Protein AF-A0A836X1K9-F1 (afdb_monomer_lite)

Secondary structure (DSSP, 8-state):
----------------------SS------------------------HHHHHHHHHHHHHHHHHHHHHHHHT--HHHHHHHHTS-HHHHHHHHTTSS---HHHHHHHHHHTT---------TTTS--------------------PPPP-------------

Sequence (163 aa):
MLQKAVCVSRKSLPFGKLLLCLENNCGWKNRHIYGARSSVTSFNLKIDPRRQKFVRGVSDAHVAIERAISEEGLTRSAIAELLGVNKAVVTRALNGTSNITLKTITDLAWALDREFVIDLVRPSEFGNHNHTTVTSGGAISHFQTDAPPVSAGSQTRIKEAVG

pLDDT: mean 70.14, std 22.26, range [32.84, 96.88]

Structure (mmCIF, N/CA/C/O backbone):
data_AF-A0A836X1K9-F1
#
_entry.id   AF-A0A836X1K9-F1
#
loop_
_atom_site.group_PDB
_atom_site.id
_atom_site.type_symbol
_atom_site.label_atom_id
_atom_site.label_alt_id
_atom_site.label_comp_id
_atom_site.label_asym_id
_atom_site.label_entity_id
_atom_site.label_seq_id
_atom_site.pdbx_PDB_ins_code
_atom_site.Cartn_x
_atom_site.Cartn_y
_atom_site.Cartn_z
_atom_site.occupancy
_atom_site.B_iso_or_equiv
_atom_site.auth_seq_id
_atom_site.auth_comp_id
_atom_site.auth_asym_id
_atom_site.auth_atom_id
_atom_site.pdbx_PDB_model_num
ATOM 1 N N . MET A 1 1 ? 22.155 49.194 43.515 1.00 43.53 1 MET A N 1
ATOM 2 C CA . MET A 1 1 ? 21.171 48.182 43.079 1.00 43.53 1 MET A CA 1
ATOM 3 C C . MET A 1 1 ? 21.821 47.315 42.013 1.00 43.53 1 MET A C 1
ATOM 5 O O . MET A 1 1 ? 21.941 47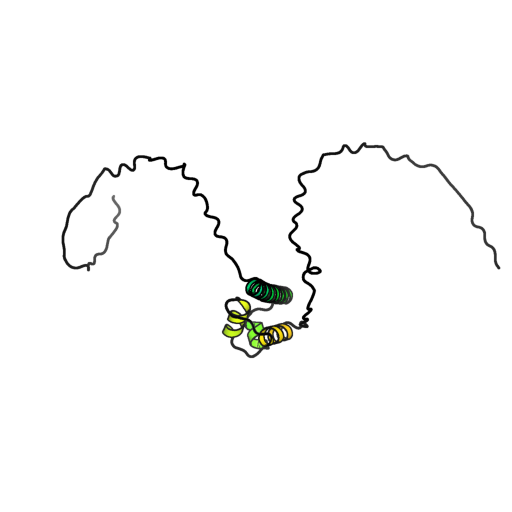.755 40.882 1.00 43.53 1 MET A O 1
ATOM 9 N N . LEU A 1 2 ? 22.308 46.134 42.387 1.00 41.19 2 LEU A N 1
ATOM 10 C CA . LEU A 1 2 ? 22.847 45.130 41.467 1.00 41.19 2 LEU A CA 1
ATOM 11 C C . LEU A 1 2 ? 22.118 43.825 41.775 1.00 41.19 2 LEU A C 1
ATOM 13 O O . LEU A 1 2 ? 22.082 43.381 42.925 1.00 41.19 2 LEU A O 1
ATOM 17 N N . GLN A 1 3 ? 21.430 43.308 40.761 1.00 44.41 3 GLN A N 1
ATOM 18 C CA . GLN A 1 3 ? 20.587 42.126 40.853 1.00 44.41 3 GLN A CA 1
ATOM 19 C C . GLN A 1 3 ? 21.431 40.865 41.054 1.00 44.41 3 GLN A C 1
ATOM 21 O O . GLN A 1 3 ? 22.493 40.684 40.465 1.00 44.41 3 GLN A O 1
ATOM 26 N N . LYS A 1 4 ? 20.906 40.003 41.924 1.00 44.88 4 LYS A N 1
ATOM 27 C CA . LYS A 1 4 ? 21.405 38.673 42.255 1.00 44.88 4 LYS A CA 1
ATOM 28 C C . LYS A 1 4 ? 21.195 37.727 41.069 1.00 44.88 4 LYS A C 1
ATOM 30 O O . LYS A 1 4 ? 20.091 37.667 40.539 1.00 44.88 4 LYS A O 1
ATOM 35 N N . ALA A 1 5 ? 22.188 36.895 40.777 1.00 41.88 5 ALA A N 1
ATOM 36 C CA . ALA A 1 5 ? 21.971 35.578 40.189 1.00 41.88 5 ALA A CA 1
ATOM 37 C C . ALA A 1 5 ? 22.669 34.549 41.085 1.00 41.88 5 ALA A C 1
ATOM 39 O O . ALA A 1 5 ? 23.888 34.541 41.247 1.00 41.88 5 ALA A O 1
ATOM 40 N N . VAL A 1 6 ? 21.842 33.749 41.748 1.00 42.00 6 VAL A N 1
ATOM 41 C CA . VAL A 1 6 ? 22.213 32.656 42.642 1.00 42.00 6 VAL A CA 1
ATOM 42 C C . VAL A 1 6 ? 22.671 31.483 41.777 1.00 42.00 6 VAL A C 1
ATOM 44 O O . VAL A 1 6 ? 21.891 30.983 40.974 1.00 42.00 6 VAL A O 1
ATOM 47 N N . CYS A 1 7 ? 23.914 31.034 41.945 1.00 32.84 7 CYS A N 1
ATOM 48 C CA . CYS A 1 7 ? 24.421 29.820 41.309 1.00 32.84 7 CYS A CA 1
ATOM 49 C C . CYS A 1 7 ? 24.594 28.746 42.390 1.00 32.84 7 CYS A C 1
ATOM 51 O O . CYS A 1 7 ? 25.444 28.867 43.276 1.00 32.84 7 CYS A O 1
ATOM 53 N N . VAL A 1 8 ? 23.722 27.736 42.366 1.00 44.16 8 VAL A N 1
ATOM 54 C CA . VAL A 1 8 ? 23.725 26.614 43.311 1.00 44.16 8 VAL A CA 1
ATOM 55 C C . VAL A 1 8 ? 24.781 25.584 42.908 1.00 44.16 8 VAL A C 1
ATOM 57 O O . VAL A 1 8 ? 24.905 25.172 41.760 1.00 44.16 8 VAL A O 1
ATOM 60 N N . SER A 1 9 ? 25.533 25.190 43.929 1.00 38.12 9 SER A N 1
ATOM 61 C CA . SER A 1 9 ? 26.628 24.226 43.996 1.00 38.12 9 SER A CA 1
ATOM 62 C C . SER A 1 9 ? 26.194 22.760 43.846 1.00 38.12 9 SER A C 1
ATOM 64 O O . SER A 1 9 ? 25.205 22.363 44.456 1.00 38.12 9 SER A O 1
ATOM 66 N N . ARG A 1 10 ? 27.010 21.944 43.153 1.00 39.25 10 ARG A N 1
ATOM 67 C CA . ARG A 1 10 ? 27.622 20.663 43.620 1.00 39.25 10 ARG A CA 1
ATOM 68 C C . ARG A 1 10 ? 28.183 19.887 42.417 1.00 39.25 10 ARG A C 1
ATOM 70 O O . ARG A 1 10 ? 27.435 19.433 41.569 1.00 39.25 10 ARG A O 1
ATOM 77 N N . LYS A 1 11 ? 29.504 19.878 42.200 1.00 40.19 11 LYS A N 1
ATOM 78 C CA . LYS A 1 11 ? 30.501 18.919 42.736 1.00 40.19 11 LYS A CA 1
ATOM 79 C C . LYS A 1 11 ? 30.201 17.449 42.403 1.00 40.19 11 LYS A C 1
ATOM 81 O O . LYS A 1 11 ? 29.404 16.837 43.101 1.00 40.19 11 LYS A O 1
ATOM 86 N N . SER A 1 12 ? 30.950 16.882 41.450 1.00 39.12 12 SER A N 1
ATOM 87 C CA . SER A 1 12 ? 31.664 15.599 41.606 1.00 39.12 12 SER A CA 1
ATOM 88 C C . SER A 1 12 ? 32.428 15.245 40.320 1.00 39.12 12 SER A C 1
ATOM 90 O O . SER A 1 12 ? 31.869 14.629 39.420 1.00 39.12 12 SER A O 1
ATOM 92 N N . LEU A 1 13 ? 33.708 15.613 40.234 1.00 47.50 13 LEU A N 1
ATOM 93 C CA . LEU A 1 13 ? 34.685 14.873 39.430 1.00 47.50 13 LEU A CA 1
ATOM 94 C C . LEU A 1 13 ? 35.983 14.770 40.250 1.00 47.50 13 LEU A C 1
ATOM 96 O O . LEU A 1 13 ? 36.467 15.799 40.735 1.00 47.50 13 LEU A O 1
ATOM 100 N N . PRO A 1 14 ? 36.505 13.554 40.487 1.00 47.19 14 PRO A N 1
ATOM 101 C CA . PRO A 1 14 ? 37.675 13.345 41.322 1.00 47.19 14 PRO A CA 1
ATOM 102 C C . PRO A 1 14 ? 38.980 13.617 40.564 1.00 47.19 14 PRO A C 1
ATOM 104 O O . PRO A 1 14 ? 39.180 13.157 39.448 1.00 47.19 14 PRO A O 1
ATOM 107 N N . PHE A 1 15 ? 39.864 14.325 41.268 1.00 41.75 15 PHE A N 1
ATOM 108 C CA . PHE A 1 15 ? 41.321 14.193 41.274 1.00 41.75 15 PHE A CA 1
ATOM 109 C C . PHE A 1 15 ? 42.088 14.202 39.942 1.00 41.75 15 PHE A C 1
ATOM 111 O O . PHE A 1 15 ? 42.224 13.189 39.269 1.00 41.75 15 PHE A O 1
ATOM 118 N N . GLY A 1 16 ? 42.794 15.316 39.715 1.00 39.78 16 GLY A N 1
ATOM 119 C CA . GLY A 1 16 ? 44.079 15.291 39.014 1.00 39.78 16 GLY A CA 1
ATOM 120 C C . GLY A 1 16 ? 44.320 16.457 38.065 1.00 39.78 16 GLY A C 1
ATOM 121 O O . GLY A 1 16 ? 44.130 16.295 36.873 1.00 39.78 16 GLY A O 1
ATOM 122 N N . LYS A 1 17 ? 44.754 17.604 38.620 1.00 44.62 17 LYS A N 1
ATOM 123 C CA . LYS A 1 17 ? 45.797 18.517 38.090 1.00 44.62 17 LYS A CA 1
ATOM 124 C C . LYS A 1 17 ? 45.932 18.572 36.549 1.00 44.62 17 LYS A C 1
ATOM 126 O O . LYS A 1 17 ? 46.370 17.611 35.939 1.00 44.62 17 LYS A O 1
ATOM 131 N N . LEU A 1 18 ? 45.750 19.715 35.889 1.00 38.94 18 LEU A N 1
ATOM 132 C CA . LEU A 1 18 ? 46.708 20.822 35.951 1.00 38.94 18 LEU A CA 1
ATOM 133 C C . LEU A 1 18 ? 46.151 22.066 35.220 1.00 38.94 18 LEU A C 1
ATOM 135 O O . LEU A 1 18 ? 45.526 21.948 34.175 1.00 38.94 18 LEU A O 1
ATOM 139 N N . LEU A 1 19 ? 46.520 23.228 35.761 1.00 41.69 19 LEU A N 1
ATOM 140 C CA . LEU A 1 19 ? 46.749 24.517 35.097 1.00 41.69 19 LEU A CA 1
ATOM 141 C C . LEU A 1 19 ? 45.583 25.293 34.440 1.00 41.69 19 LEU A C 1
ATOM 143 O O . LEU A 1 19 ? 45.181 25.076 33.303 1.00 41.69 19 LEU A O 1
ATOM 147 N N . LEU A 1 20 ? 45.170 26.325 35.184 1.00 40.47 20 LEU A N 1
ATOM 148 C CA . LEU A 1 20 ? 45.045 27.720 34.743 1.00 40.47 20 LEU A CA 1
ATOM 149 C C . LEU A 1 20 ? 45.592 28.025 33.335 1.00 40.47 20 LEU A C 1
ATOM 151 O O . LEU A 1 20 ? 46.801 28.002 33.128 1.00 40.47 20 LEU A O 1
ATOM 155 N N . CYS A 1 21 ? 44.699 28.459 32.448 1.00 34.12 21 CYS A N 1
ATOM 156 C CA . CYS A 1 21 ? 44.952 29.541 31.496 1.00 34.12 21 CYS A CA 1
ATOM 157 C C . CYS A 1 21 ? 43.604 30.202 31.174 1.00 34.12 21 CYS A C 1
ATOM 159 O O . CYS A 1 21 ? 42.917 29.850 30.218 1.00 34.12 21 CYS A O 1
ATOM 161 N N . LEU A 1 22 ? 43.204 31.133 32.040 1.00 42.00 22 LEU A N 1
ATOM 162 C CA . LEU A 1 22 ? 42.289 32.204 31.673 1.00 42.00 22 LEU A CA 1
ATOM 163 C C . LEU A 1 22 ? 43.118 33.300 30.996 1.00 42.00 22 LEU A C 1
ATOM 165 O O . LEU A 1 22 ? 44.252 33.554 31.391 1.00 42.00 22 LEU A O 1
ATOM 169 N N . GLU A 1 23 ? 42.477 33.931 30.019 1.00 44.00 23 GLU A N 1
ATOM 170 C CA . GLU A 1 23 ? 42.787 35.242 29.449 1.00 44.00 23 GLU A CA 1
ATOM 171 C C . GLU A 1 23 ? 43.746 35.325 28.244 1.00 44.00 23 GLU A C 1
ATOM 173 O O . GLU A 1 23 ? 44.969 35.312 28.323 1.00 44.00 23 GLU A O 1
ATOM 178 N N . ASN A 1 24 ? 43.083 35.587 27.109 1.00 47.38 24 ASN A N 1
ATOM 179 C CA . ASN A 1 24 ? 43.415 36.676 26.191 1.00 47.38 24 ASN A CA 1
ATOM 180 C C . ASN A 1 24 ? 44.594 36.483 25.233 1.00 47.38 24 ASN A C 1
ATOM 182 O O . ASN A 1 24 ? 45.505 37.300 25.230 1.00 47.38 24 ASN A O 1
ATOM 186 N N . ASN A 1 25 ? 44.514 35.495 24.327 1.00 48.59 25 ASN A N 1
ATOM 187 C CA . ASN A 1 25 ? 44.916 35.684 22.918 1.00 48.59 25 ASN A CA 1
ATOM 188 C C . ASN A 1 25 ? 44.565 34.482 22.013 1.00 48.59 25 ASN A C 1
ATOM 190 O O . ASN A 1 25 ? 45.434 33.880 21.384 1.00 48.59 25 ASN A O 1
ATOM 194 N N . CYS A 1 26 ? 43.286 34.121 21.877 1.00 40.22 26 CYS A N 1
ATOM 195 C CA . CYS A 1 26 ? 42.882 33.310 20.721 1.00 40.22 26 CYS A CA 1
ATOM 196 C C . CYS A 1 26 ? 42.719 34.233 19.512 1.00 40.22 26 CYS A C 1
ATOM 198 O O . CYS A 1 26 ? 41.617 34.484 19.034 1.00 40.22 26 CYS A O 1
ATOM 200 N N . GLY A 1 27 ? 43.846 34.758 19.029 1.00 37.41 27 GLY A N 1
ATOM 201 C CA . GLY A 1 27 ? 43.953 35.317 17.695 1.00 37.41 27 GLY A CA 1
ATOM 202 C C . GLY A 1 27 ? 43.703 34.206 16.685 1.00 37.41 27 GLY A C 1
ATOM 203 O O . GLY A 1 27 ? 44.644 33.622 16.149 1.00 37.41 27 GLY A O 1
ATOM 204 N N . TRP A 1 28 ? 42.431 33.917 16.407 1.00 43.31 28 TRP A N 1
ATOM 205 C CA . TRP A 1 28 ? 42.007 33.261 15.178 1.00 43.31 28 TRP A CA 1
ATOM 206 C C . TRP A 1 28 ? 42.286 34.242 14.046 1.00 43.31 28 TRP A C 1
ATOM 208 O O . TRP A 1 28 ? 41.404 34.920 13.526 1.00 43.31 28 TRP A O 1
ATOM 218 N N . LYS A 1 29 ? 43.571 34.380 13.711 1.00 47.25 29 LYS A N 1
ATOM 219 C CA . LYS A 1 29 ? 43.996 35.033 12.488 1.00 47.25 29 LYS A CA 1
ATOM 220 C C . LYS A 1 29 ? 43.265 34.326 11.362 1.00 47.25 29 LYS A C 1
ATOM 222 O O . LYS A 1 29 ? 43.515 33.147 11.113 1.00 47.25 29 LYS A O 1
ATOM 227 N N . ASN A 1 30 ? 42.374 35.084 10.729 1.00 48.47 30 ASN A N 1
ATOM 228 C CA . ASN A 1 30 ? 41.843 34.889 9.392 1.00 48.47 30 ASN A CA 1
ATOM 229 C C . ASN A 1 30 ? 42.892 34.230 8.494 1.00 48.47 30 ASN A C 1
ATOM 231 O O . ASN A 1 30 ? 43.702 34.901 7.855 1.00 48.47 30 ASN A O 1
ATOM 235 N N . ARG A 1 31 ? 42.876 32.901 8.435 1.00 41.31 31 ARG A N 1
ATOM 236 C CA . ARG A 1 31 ? 43.467 32.168 7.331 1.00 41.31 31 ARG A CA 1
ATOM 237 C C . ARG A 1 31 ? 42.317 31.889 6.388 1.00 41.31 31 ARG A C 1
ATOM 239 O O . ARG A 1 31 ? 41.574 30.930 6.561 1.00 41.31 31 ARG A O 1
ATOM 246 N N . HIS A 1 32 ? 42.165 32.787 5.422 1.00 45.75 32 HIS A N 1
ATOM 247 C CA . HIS A 1 32 ? 41.439 32.519 4.193 1.00 45.75 32 HIS A CA 1
ATOM 248 C C . HIS A 1 32 ? 41.895 31.159 3.640 1.00 45.75 32 HIS A C 1
ATOM 250 O O . HIS A 1 32 ? 42.989 31.037 3.094 1.00 45.75 32 HIS A O 1
ATOM 256 N N . ILE A 1 33 ? 41.053 30.140 3.799 1.00 47.97 33 ILE A N 1
ATOM 257 C CA . ILE A 1 33 ? 41.079 28.906 3.011 1.00 47.97 33 ILE A CA 1
ATOM 258 C C . ILE A 1 33 ? 39.707 28.808 2.334 1.00 47.97 33 ILE A C 1
ATOM 260 O O . ILE A 1 33 ? 38.913 27.919 2.604 1.00 47.97 33 ILE A O 1
ATOM 264 N N . TYR A 1 34 ? 39.398 29.772 1.468 1.00 51.78 34 TYR A N 1
ATOM 265 C CA . TYR A 1 34 ? 38.347 29.622 0.463 1.00 51.78 34 TYR A CA 1
ATOM 266 C C . TYR A 1 34 ? 39.062 29.487 -0.876 1.00 51.78 34 TYR A C 1
ATOM 268 O O . TYR A 1 34 ? 39.470 30.473 -1.478 1.00 51.78 34 TYR A O 1
ATOM 276 N N . GLY A 1 35 ? 39.318 28.242 -1.275 1.00 47.78 35 GLY A N 1
ATOM 277 C CA . GLY A 1 35 ? 40.075 27.938 -2.489 1.00 47.78 35 GLY A CA 1
ATOM 278 C C . GLY A 1 35 ? 40.285 26.451 -2.761 1.00 47.78 35 GLY A C 1
ATOM 279 O O . GLY A 1 35 ? 40.569 26.083 -3.894 1.00 47.78 35 GLY A O 1
ATOM 280 N N . ALA A 1 36 ? 40.075 25.567 -1.783 1.00 52.66 36 ALA A N 1
ATOM 281 C CA . ALA A 1 36 ? 39.914 24.148 -2.065 1.00 52.66 36 ALA A CA 1
ATOM 282 C C . ALA A 1 36 ? 38.434 23.887 -2.346 1.00 52.66 36 ALA A C 1
ATOM 284 O O . ALA A 1 36 ? 37.666 23.531 -1.455 1.00 52.66 36 ALA A O 1
ATOM 285 N N . ARG A 1 37 ? 38.023 24.106 -3.599 1.00 49.66 37 ARG A N 1
ATOM 286 C CA . ARG A 1 37 ? 36.829 23.461 -4.147 1.00 49.66 37 ARG A CA 1
ATOM 287 C C . ARG A 1 37 ? 37.093 21.972 -3.966 1.00 49.66 37 ARG A C 1
ATOM 289 O O . ARG A 1 37 ? 37.902 21.413 -4.703 1.00 49.66 37 ARG A O 1
ATOM 296 N N . SER A 1 38 ? 36.540 21.372 -2.912 1.00 56.69 38 SER A N 1
ATOM 297 C CA . SER A 1 38 ? 36.591 19.932 -2.733 1.00 56.69 38 SER A CA 1
ATOM 298 C C . SER A 1 38 ? 36.044 19.361 -4.029 1.00 56.69 38 SER A C 1
ATOM 300 O O . SER A 1 38 ? 34.880 19.565 -4.372 1.00 56.69 38 SER A O 1
ATOM 302 N N . SER A 1 39 ? 36.940 18.764 -4.815 1.00 59.81 39 SER A N 1
ATOM 303 C CA . SER A 1 39 ? 36.565 17.869 -5.893 1.00 59.81 39 SER A CA 1
ATOM 304 C C . SER A 1 39 ? 35.608 16.896 -5.237 1.00 59.81 39 SER A C 1
ATOM 306 O O . SER A 1 39 ? 36.024 16.108 -4.386 1.00 59.81 39 SER A O 1
ATOM 308 N N . VAL A 1 40 ? 34.310 17.072 -5.488 1.00 64.75 40 VAL A N 1
ATOM 309 C CA . VAL A 1 40 ? 33.298 16.164 -4.976 1.00 64.75 40 VAL A CA 1
ATOM 310 C C . VAL A 1 40 ? 33.638 14.876 -5.692 1.00 64.75 40 VAL A C 1
ATOM 312 O O . VAL A 1 40 ? 33.361 14.744 -6.881 1.00 64.75 40 VAL A O 1
ATOM 315 N N . THR A 1 41 ? 34.372 13.990 -5.021 1.00 66.00 41 THR A N 1
ATOM 316 C CA . THR A 1 41 ? 34.709 12.686 -5.565 1.00 66.00 41 THR A CA 1
ATOM 317 C C . THR A 1 41 ? 33.377 12.054 -5.901 1.00 66.00 41 THR A C 1
ATOM 319 O O . THR A 1 41 ? 32.574 11.776 -5.010 1.00 66.00 41 THR A O 1
ATOM 322 N N . SER A 1 42 ? 33.087 11.947 -7.193 1.00 67.00 42 SER A N 1
ATOM 323 C CA . SER A 1 42 ? 31.845 11.379 -7.673 1.00 67.00 42 SER A CA 1
ATOM 324 C C . SER A 1 42 ? 31.895 9.894 -7.347 1.00 67.00 42 SER A C 1
ATOM 326 O O . SER A 1 42 ? 32.500 9.085 -8.047 1.00 67.00 42 SER A O 1
ATOM 328 N N . PHE A 1 43 ? 31.314 9.524 -6.211 1.00 71.81 43 PHE A N 1
ATOM 329 C CA . PHE A 1 43 ? 31.155 8.128 -5.853 1.00 71.81 43 PHE A CA 1
ATOM 330 C C . PHE A 1 43 ? 30.162 7.517 -6.841 1.00 71.81 43 PHE A C 1
ATOM 332 O O . PHE A 1 43 ? 28.964 7.792 -6.792 1.00 71.81 43 PHE A O 1
ATOM 339 N N . ASN A 1 44 ? 30.663 6.701 -7.770 1.00 73.75 44 ASN A N 1
ATOM 340 C CA . ASN A 1 44 ? 29.818 5.879 -8.623 1.00 73.75 44 ASN A CA 1
ATOM 341 C C . ASN A 1 44 ? 29.273 4.726 -7.771 1.00 73.75 44 ASN A C 1
ATOM 343 O O . ASN A 1 44 ? 29.884 3.659 -7.666 1.00 73.75 44 ASN A O 1
ATOM 347 N N . LEU A 1 45 ? 28.147 4.970 -7.099 1.00 78.88 45 LEU A N 1
ATOM 348 C CA . LEU A 1 45 ? 27.386 3.916 -6.446 1.00 78.88 45 LEU A CA 1
ATOM 349 C C . LEU A 1 45 ? 26.807 3.012 -7.534 1.00 78.88 45 LEU A C 1
ATOM 351 O O . LEU A 1 45 ? 25.770 3.303 -8.128 1.00 78.88 45 LEU A O 1
ATOM 355 N N . LYS A 1 46 ? 27.489 1.892 -7.779 1.00 82.31 46 LYS A N 1
ATOM 356 C CA . LYS A 1 46 ? 26.961 0.790 -8.582 1.00 82.31 46 LYS A CA 1
ATOM 357 C C . LYS A 1 46 ? 25.782 0.172 -7.830 1.00 82.31 46 LYS A C 1
ATOM 359 O O . LYS A 1 46 ? 25.960 -0.712 -6.996 1.00 82.31 46 LYS A O 1
ATOM 364 N N . ILE A 1 47 ? 24.580 0.678 -8.085 1.00 87.75 47 ILE A N 1
ATOM 365 C CA . ILE A 1 47 ? 23.345 0.084 -7.576 1.00 87.75 47 ILE A CA 1
ATOM 366 C C . ILE A 1 47 ? 22.997 -1.090 -8.488 1.00 87.75 47 ILE A C 1
ATOM 368 O O . ILE A 1 47 ? 22.870 -0.926 -9.699 1.00 87.75 47 ILE A O 1
ATOM 372 N N . ASP A 1 48 ? 22.844 -2.272 -7.898 1.00 93.19 48 ASP A N 1
ATOM 373 C CA . ASP A 1 48 ? 22.371 -3.458 -8.607 1.00 93.19 48 ASP A CA 1
ATOM 374 C C . ASP A 1 48 ? 21.008 -3.174 -9.284 1.00 93.19 48 ASP A C 1
ATOM 376 O O . ASP A 1 48 ? 20.069 -2.730 -8.607 1.00 93.19 48 ASP A O 1
ATOM 380 N N . PRO A 1 49 ? 20.865 -3.403 -10.606 1.00 89.56 49 PRO A N 1
ATOM 381 C CA . PRO A 1 49 ? 19.650 -3.051 -11.340 1.00 89.56 49 PRO A CA 1
ATOM 382 C C . PRO A 1 49 ? 18.416 -3.801 -10.827 1.00 89.56 49 PRO A C 1
ATOM 384 O O . PRO A 1 49 ? 17.318 -3.240 -10.806 1.00 89.56 49 PRO A O 1
ATOM 387 N N . ARG A 1 50 ? 18.578 -5.042 -10.348 1.00 91.56 50 ARG A N 1
ATOM 388 C CA . ARG A 1 50 ? 17.484 -5.821 -9.753 1.00 91.56 50 ARG A CA 1
ATOM 389 C C . ARG A 1 50 ? 16.999 -5.174 -8.457 1.00 91.56 50 ARG A C 1
ATOM 391 O O . ARG A 1 50 ? 15.795 -4.970 -8.293 1.00 91.56 50 ARG A O 1
ATOM 398 N N . ARG A 1 51 ? 17.914 -4.787 -7.565 1.00 90.94 51 ARG A N 1
ATOM 399 C CA . ARG A 1 51 ? 17.582 -4.039 -6.344 1.00 90.94 51 ARG A CA 1
ATOM 400 C C . ARG A 1 51 ? 16.899 -2.713 -6.663 1.00 90.94 51 ARG A C 1
ATOM 402 O O . ARG A 1 51 ? 15.935 -2.361 -5.991 1.00 90.94 51 ARG A O 1
ATOM 409 N N . GLN A 1 52 ? 17.357 -1.993 -7.685 1.00 89.69 52 GLN A N 1
ATOM 410 C CA . GLN A 1 52 ? 16.739 -0.730 -8.084 1.00 89.69 52 GLN A CA 1
ATOM 411 C C . GLN A 1 52 ? 15.275 -0.915 -8.510 1.00 89.69 52 GLN A C 1
ATOM 413 O O . GLN A 1 52 ? 14.421 -0.132 -8.098 1.00 89.69 52 GLN A O 1
ATOM 418 N N . LYS A 1 53 ? 14.973 -1.948 -9.310 1.00 90.56 53 LYS A N 1
ATOM 419 C CA . LYS A 1 53 ? 13.598 -2.263 -9.731 1.00 90.56 53 LYS A CA 1
ATOM 420 C C . LYS A 1 53 ? 12.709 -2.650 -8.553 1.00 90.56 53 LYS A C 1
ATOM 422 O O . LYS A 1 53 ? 11.589 -2.162 -8.472 1.00 90.56 53 LYS A O 1
ATOM 427 N N . PHE A 1 54 ? 13.231 -3.448 -7.621 1.00 90.94 54 PHE A N 1
ATOM 428 C CA . PHE A 1 54 ? 12.516 -3.799 -6.395 1.00 90.94 54 PHE A CA 1
ATOM 429 C C . PHE A 1 54 ? 12.167 -2.562 -5.558 1.00 90.94 54 PHE A C 1
ATOM 431 O O . PHE A 1 54 ? 11.009 -2.375 -5.203 1.00 90.94 54 PHE A O 1
ATOM 438 N N . VAL A 1 55 ? 13.149 -1.694 -5.287 1.00 89.94 55 VAL A N 1
ATOM 439 C CA . VAL A 1 55 ? 12.926 -0.479 -4.487 1.00 89.94 55 VAL A CA 1
ATOM 440 C C . VAL A 1 55 ? 11.894 0.428 -5.151 1.00 89.94 55 VAL A C 1
ATOM 442 O O . VAL A 1 55 ? 10.995 0.894 -4.464 1.00 89.94 55 VAL A O 1
ATOM 445 N N . ARG A 1 56 ? 11.977 0.627 -6.475 1.00 89.44 56 ARG A N 1
ATOM 446 C CA . ARG A 1 56 ? 10.979 1.408 -7.221 1.00 89.44 56 ARG A CA 1
ATOM 447 C C . ARG A 1 56 ? 9.577 0.820 -7.081 1.00 89.44 56 ARG A C 1
ATOM 449 O O . ARG A 1 56 ? 8.687 1.541 -6.667 1.00 89.44 56 ARG A O 1
ATOM 456 N N . GLY A 1 57 ? 9.407 -0.483 -7.313 1.00 90.31 57 GLY A N 1
ATOM 457 C CA . GLY A 1 57 ? 8.092 -1.125 -7.201 1.00 90.31 57 GLY A CA 1
ATOM 458 C C . GLY A 1 57 ? 7.485 -1.025 -5.797 1.00 90.31 57 GLY A C 1
ATOM 459 O O . GLY A 1 57 ? 6.292 -0.772 -5.660 1.00 90.31 57 GLY A O 1
ATOM 460 N N . VAL A 1 58 ? 8.304 -1.157 -4.747 1.00 90.19 58 VAL A N 1
ATOM 461 C CA . VAL A 1 58 ? 7.843 -0.940 -3.365 1.00 90.19 58 VAL A CA 1
ATOM 462 C C . VAL A 1 58 ? 7.444 0.522 -3.150 1.00 90.19 58 VAL A C 1
ATOM 464 O O . VAL A 1 58 ? 6.384 0.783 -2.590 1.00 90.19 58 VAL A O 1
ATOM 467 N N . SER A 1 59 ? 8.255 1.481 -3.607 1.00 90.56 59 SER A N 1
ATOM 468 C CA . SER A 1 59 ? 7.930 2.908 -3.512 1.00 90.56 59 SER A CA 1
ATOM 469 C C . SER A 1 59 ? 6.641 3.268 -4.254 1.00 90.56 59 SER A C 1
ATOM 471 O O . SER A 1 59 ? 5.818 3.990 -3.701 1.00 90.56 59 SER A O 1
ATOM 473 N N . ASP A 1 60 ? 6.437 2.732 -5.456 1.00 90.12 60 ASP A N 1
ATOM 474 C CA . ASP A 1 60 ? 5.241 2.981 -6.264 1.00 90.12 60 ASP A CA 1
ATOM 475 C C . ASP A 1 60 ? 3.980 2.467 -5.548 1.00 90.12 60 ASP A C 1
ATOM 477 O O . ASP A 1 60 ? 2.984 3.185 -5.448 1.00 90.12 60 ASP A O 1
ATOM 481 N N . ALA A 1 61 ? 4.043 1.266 -4.958 1.00 91.12 61 ALA A N 1
ATOM 482 C CA . ALA A 1 61 ? 2.952 0.722 -4.149 1.00 91.12 61 ALA A CA 1
ATOM 483 C C . ALA A 1 61 ? 2.649 1.591 -2.915 1.00 91.12 61 ALA A C 1
ATOM 485 O O . ALA A 1 61 ? 1.486 1.836 -2.597 1.00 91.12 61 ALA A O 1
ATOM 486 N N . HIS A 1 62 ? 3.683 2.095 -2.237 1.00 92.06 62 HIS A N 1
ATOM 487 C CA . HIS A 1 62 ? 3.519 3.003 -1.100 1.00 92.06 62 HIS A CA 1
ATOM 488 C C . HIS A 1 62 ? 2.813 4.300 -1.489 1.00 92.06 62 HIS A C 1
ATOM 490 O O . HIS A 1 62 ? 1.853 4.690 -0.830 1.00 92.06 62 HIS A O 1
ATOM 496 N N . VAL A 1 63 ? 3.253 4.937 -2.576 1.00 91.81 63 VAL A N 1
ATOM 497 C CA . VAL A 1 63 ? 2.645 6.176 -3.075 1.00 91.81 63 VAL A CA 1
ATOM 498 C C . VAL A 1 63 ? 1.182 5.946 -3.456 1.00 91.81 63 VAL A C 1
ATOM 500 O O . VAL A 1 63 ? 0.333 6.776 -3.135 1.00 91.81 63 VAL A O 1
ATOM 503 N N . ALA A 1 64 ? 0.864 4.814 -4.092 1.00 92.94 64 ALA A N 1
ATOM 504 C CA . ALA A 1 64 ? -0.512 4.465 -4.436 1.00 92.94 64 ALA A CA 1
ATOM 505 C C . ALA A 1 64 ? -1.409 4.331 -3.190 1.00 92.94 64 ALA A C 1
ATOM 507 O O . ALA A 1 64 ? -2.507 4.886 -3.161 1.00 92.94 64 ALA A O 1
ATOM 508 N N . ILE A 1 65 ? -0.925 3.657 -2.141 1.00 93.62 65 ILE A N 1
ATOM 509 C CA . ILE A 1 65 ? -1.662 3.494 -0.879 1.00 93.62 65 ILE A CA 1
ATOM 510 C C . ILE A 1 65 ? -1.814 4.832 -0.147 1.00 93.62 65 ILE A C 1
ATOM 512 O O . ILE A 1 65 ? -2.907 5.158 0.306 1.00 93.62 65 ILE A O 1
ATOM 516 N N . GLU A 1 66 ? -0.750 5.628 -0.025 1.00 93.12 66 GLU A N 1
ATOM 517 C CA . GLU A 1 66 ? -0.815 6.938 0.641 1.00 93.12 66 GLU A CA 1
ATOM 518 C C . GLU A 1 66 ? -1.779 7.891 -0.062 1.00 93.12 66 GLU A C 1
ATOM 520 O O . GLU A 1 66 ? -2.525 8.625 0.595 1.00 93.12 66 GLU A O 1
ATOM 525 N N . ARG A 1 67 ? -1.804 7.847 -1.396 1.00 94.50 67 ARG A N 1
ATOM 526 C CA . ARG A 1 67 ? -2.781 8.581 -2.190 1.00 94.50 67 ARG A CA 1
ATOM 527 C C . ARG A 1 67 ? -4.204 8.117 -1.882 1.00 94.50 67 ARG A C 1
ATOM 529 O O . ARG A 1 67 ? -5.036 8.962 -1.577 1.00 94.50 67 ARG A O 1
ATOM 536 N N . ALA A 1 68 ? -4.466 6.810 -1.889 1.00 94.94 68 ALA A N 1
ATOM 537 C CA . ALA A 1 68 ? -5.787 6.272 -1.559 1.00 94.94 68 ALA A CA 1
ATOM 538 C C . ALA A 1 68 ? -6.235 6.659 -0.136 1.00 94.94 68 ALA A C 1
ATOM 540 O O . ALA A 1 68 ? -7.358 7.107 0.056 1.00 94.94 68 ALA A O 1
ATOM 541 N N . ILE A 1 69 ? -5.338 6.600 0.856 1.00 94.81 69 ILE A N 1
ATOM 542 C CA . ILE A 1 69 ? -5.625 7.048 2.231 1.00 94.81 69 ILE A CA 1
ATOM 543 C C . ILE A 1 69 ? -5.981 8.538 2.271 1.00 94.81 69 ILE A C 1
ATOM 545 O O . ILE A 1 69 ? -6.877 8.942 3.011 1.00 94.81 69 ILE A O 1
ATOM 549 N N . SER A 1 70 ? -5.268 9.356 1.495 1.00 94.12 70 SER A N 1
ATOM 550 C CA . SER A 1 70 ? -5.508 10.801 1.428 1.00 94.12 70 SER A CA 1
ATOM 551 C C . SER A 1 70 ? -6.843 11.134 0.760 1.00 94.12 70 SER A C 1
ATOM 553 O O . SER A 1 70 ? -7.481 12.105 1.154 1.00 94.12 70 SER A O 1
ATOM 555 N N . GLU A 1 71 ? -7.269 10.334 -0.220 1.00 95.06 71 GLU A N 1
ATOM 556 C CA . GLU A 1 71 ? -8.564 10.467 -0.896 1.00 95.06 71 GLU A CA 1
ATOM 557 C C . GLU A 1 71 ? -9.733 10.078 0.027 1.00 95.06 71 GLU A C 1
ATOM 559 O O . GLU A 1 71 ? -10.701 10.829 0.116 1.00 95.06 71 GLU A O 1
ATOM 564 N N . GLU A 1 72 ? -9.621 8.969 0.768 1.00 93.75 72 GLU A N 1
ATOM 565 C CA . GLU A 1 72 ? -10.666 8.519 1.708 1.00 93.75 72 GLU A CA 1
ATOM 566 C C . GLU A 1 72 ? -10.674 9.304 3.037 1.00 93.75 72 GLU A C 1
ATOM 568 O O . GLU A 1 72 ? -11.624 9.235 3.816 1.00 93.75 72 GLU A O 1
ATOM 573 N N . GLY A 1 73 ? -9.600 10.040 3.348 1.00 93.62 73 GLY A N 1
ATOM 574 C CA . GLY A 1 73 ? -9.474 10.807 4.594 1.00 93.62 73 GLY A CA 1
ATOM 575 C C . GLY A 1 73 ? -9.373 9.943 5.859 1.00 93.62 73 GLY A C 1
ATOM 576 O O . GLY A 1 73 ? -9.618 10.424 6.970 1.00 93.62 73 GLY A O 1
ATOM 577 N N . LEU A 1 74 ? -9.015 8.665 5.720 1.00 93.88 74 LEU A N 1
ATOM 578 C CA . LEU A 1 74 ? -8.977 7.719 6.832 1.00 93.88 74 LEU A CA 1
ATOM 579 C C . LEU A 1 74 ? -7.710 7.868 7.679 1.00 93.88 74 LEU A C 1
ATOM 581 O O . LEU A 1 74 ? -6.586 8.003 7.193 1.00 93.88 74 LEU A O 1
ATOM 585 N N . THR A 1 75 ? -7.881 7.783 8.998 1.00 95.62 75 THR A N 1
ATOM 586 C CA . THR A 1 75 ? -6.744 7.768 9.925 1.00 95.62 75 THR A CA 1
ATOM 587 C C . THR A 1 75 ? -6.147 6.365 10.040 1.00 95.62 75 THR A C 1
ATOM 589 O O . THR A 1 75 ? -6.837 5.355 9.915 1.00 95.62 75 THR A O 1
ATOM 592 N N . ARG A 1 76 ? -4.856 6.275 10.386 1.00 94.62 76 ARG A N 1
ATOM 593 C CA . ARG A 1 76 ? -4.172 4.983 10.611 1.00 94.62 76 ARG A CA 1
ATOM 594 C C . ARG A 1 76 ? -4.836 4.123 11.696 1.00 94.62 76 ARG A C 1
ATOM 596 O O . ARG A 1 76 ? -4.720 2.905 11.654 1.00 94.62 76 ARG A O 1
ATOM 603 N N . SER A 1 77 ? -5.477 4.748 12.686 1.00 96.38 77 SER A N 1
ATOM 604 C CA . SER A 1 77 ? -6.267 4.056 13.716 1.00 96.38 77 SER A CA 1
ATOM 605 C C . SER A 1 77 ? -7.550 3.465 13.144 1.00 96.38 77 SER A C 1
ATOM 607 O O . SER A 1 77 ? -7.811 2.298 13.397 1.00 96.38 77 SER A O 1
ATOM 609 N N . ALA A 1 78 ? -8.279 4.220 12.318 1.00 96.06 78 ALA A N 1
ATOM 610 C CA . ALA A 1 78 ? -9.499 3.730 11.680 1.00 96.06 78 ALA A CA 1
ATOM 611 C C . ALA A 1 78 ? -9.212 2.518 10.777 1.00 96.06 78 ALA A C 1
ATOM 613 O O . ALA A 1 78 ? -9.888 1.502 10.870 1.00 96.06 78 ALA A O 1
ATOM 614 N N . ILE A 1 79 ? -8.134 2.574 9.986 1.00 96.62 79 ILE A N 1
ATOM 615 C CA . ILE A 1 79 ? -7.698 1.440 9.153 1.00 96.62 79 ILE A CA 1
ATOM 616 C C . ILE A 1 79 ? -7.371 0.209 10.015 1.00 96.62 79 ILE A C 1
ATOM 618 O O . ILE A 1 79 ? -7.702 -0.917 9.656 1.00 96.62 79 ILE A O 1
ATOM 622 N N . ALA A 1 80 ? -6.728 0.408 11.169 1.00 96.75 80 ALA A N 1
ATOM 623 C CA . ALA A 1 80 ? -6.400 -0.686 12.081 1.00 96.75 80 ALA A CA 1
ATOM 624 C C . ALA A 1 80 ? -7.654 -1.328 12.701 1.00 96.75 80 ALA A C 1
ATOM 626 O O . ALA A 1 80 ? -7.704 -2.550 12.827 1.00 96.75 80 ALA A O 1
ATOM 627 N N . GLU A 1 81 ? -8.658 -0.518 13.044 1.00 96.88 81 GLU A N 1
ATOM 628 C CA . GLU A 1 81 ? -9.951 -0.976 13.563 1.00 96.88 81 GLU A CA 1
ATOM 629 C C . GLU A 1 81 ? -10.730 -1.776 12.512 1.00 96.88 81 GLU A C 1
ATOM 631 O O . GLU A 1 81 ? -11.203 -2.866 12.822 1.00 96.88 81 GLU A O 1
ATOM 636 N N . LEU A 1 82 ? -10.775 -1.301 11.262 1.00 95.94 82 LEU A N 1
ATOM 637 C CA . LEU A 1 82 ? -11.410 -2.005 10.138 1.00 95.94 82 LEU A CA 1
ATOM 638 C C . LEU A 1 82 ? -10.782 -3.378 9.874 1.00 95.94 82 LEU A C 1
ATOM 640 O O . LEU A 1 82 ? -11.480 -4.352 9.607 1.00 95.94 82 LEU A O 1
ATOM 644 N N . LEU A 1 83 ? -9.456 -3.460 9.976 1.00 95.44 83 LEU A N 1
ATOM 645 C CA . LEU A 1 83 ? -8.705 -4.694 9.759 1.00 95.44 83 LEU A CA 1
ATOM 646 C C . LEU A 1 83 ? -8.661 -5.615 10.986 1.00 95.44 83 LEU A C 1
ATOM 648 O O . LEU A 1 83 ? -8.188 -6.746 10.878 1.00 95.44 83 LEU A O 1
ATOM 652 N N . GLY A 1 84 ? -9.090 -5.146 12.161 1.00 96.31 84 GLY A N 1
ATOM 653 C CA . GLY A 1 84 ? -8.955 -5.894 13.412 1.00 96.31 84 GLY A CA 1
ATOM 654 C C . GLY A 1 84 ? -7.497 -6.165 13.810 1.00 96.31 84 GLY A C 1
ATOM 655 O O . GLY A 1 84 ? -7.206 -7.165 14.468 1.00 96.31 84 GLY A O 1
ATOM 656 N N . VAL A 1 85 ? -6.559 -5.302 13.405 1.00 95.12 85 VAL A N 1
ATOM 657 C CA . VAL A 1 85 ? -5.119 -5.454 13.678 1.00 95.12 85 VAL A CA 1
ATOM 658 C C . VAL A 1 85 ? -4.593 -4.344 14.582 1.00 95.12 85 VAL A C 1
ATOM 660 O O . VAL A 1 85 ? -5.185 -3.281 14.742 1.00 95.12 85 VAL A O 1
ATOM 663 N N . ASN A 1 86 ? -3.416 -4.557 15.169 1.00 95.19 86 ASN A N 1
ATOM 664 C CA . ASN A 1 86 ? -2.779 -3.529 15.986 1.00 95.19 86 ASN A CA 1
ATOM 665 C C . ASN A 1 86 ? -2.307 -2.339 15.120 1.00 95.19 86 ASN A C 1
ATOM 667 O O . ASN A 1 86 ? -1.610 -2.526 14.120 1.00 95.19 86 ASN A O 1
ATOM 671 N N . LYS A 1 87 ? -2.587 -1.103 15.559 1.00 95.12 87 LYS A N 1
ATOM 672 C CA . LYS A 1 87 ? -2.136 0.153 14.923 1.00 95.12 87 LYS A CA 1
ATOM 673 C C . LYS A 1 87 ? -0.635 0.188 14.609 1.00 95.12 87 LYS A C 1
ATOM 675 O O . LYS A 1 87 ? -0.230 0.797 13.616 1.00 95.12 87 LYS A O 1
ATOM 680 N N . ALA A 1 88 ? 0.203 -0.449 15.427 1.00 92.88 88 ALA A N 1
ATOM 681 C CA . ALA A 1 88 ? 1.642 -0.540 15.194 1.00 92.88 88 ALA A CA 1
ATOM 682 C C . ALA A 1 88 ? 1.977 -1.301 13.900 1.00 92.88 88 ALA A C 1
ATOM 684 O O . ALA A 1 88 ? 2.911 -0.921 13.196 1.00 92.88 88 ALA A O 1
ATOM 685 N N . VAL A 1 89 ? 1.190 -2.327 13.554 1.00 90.81 89 VAL A N 1
ATOM 686 C CA . VAL A 1 89 ? 1.350 -3.104 12.316 1.00 90.81 89 VAL A CA 1
ATOM 687 C C . VAL A 1 89 ? 1.051 -2.224 11.106 1.00 90.81 89 VAL A C 1
ATOM 689 O O . VAL A 1 89 ? 1.890 -2.118 10.216 1.00 90.81 89 VAL A O 1
ATOM 692 N N . VAL A 1 90 ? -0.079 -1.510 11.124 1.00 93.38 90 VAL A N 1
ATOM 693 C CA . VAL A 1 90 ? -0.462 -0.567 10.056 1.00 93.38 90 VAL A CA 1
ATOM 694 C C . VAL A 1 90 ? 0.566 0.555 9.924 1.00 93.38 90 VAL A C 1
ATOM 696 O O . VAL A 1 90 ? 1.006 0.891 8.831 1.00 93.38 90 VAL A O 1
ATOM 699 N N . THR A 1 91 ? 1.027 1.105 11.046 1.00 92.75 91 THR A N 1
ATOM 700 C CA . 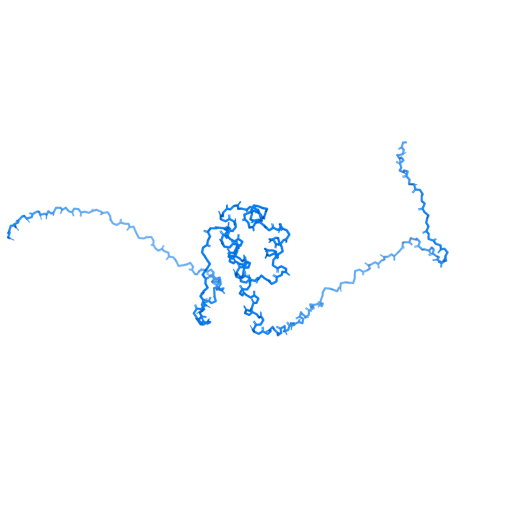THR A 1 91 ? 2.027 2.181 11.049 1.00 92.75 91 THR A CA 1
ATOM 701 C C . THR A 1 91 ? 3.354 1.720 10.451 1.00 92.75 91 THR A C 1
ATOM 703 O O . THR A 1 91 ? 3.954 2.439 9.656 1.00 92.75 91 THR A O 1
ATOM 706 N N . ARG A 1 92 ? 3.815 0.515 10.800 1.00 91.12 92 ARG A N 1
ATOM 707 C CA . ARG A 1 92 ? 5.041 -0.061 10.240 1.00 91.12 92 ARG A CA 1
ATOM 708 C C . ARG A 1 92 ? 4.903 -0.336 8.742 1.00 91.12 92 ARG A C 1
ATOM 710 O O . ARG A 1 92 ? 5.838 -0.051 7.999 1.00 91.12 92 ARG A O 1
ATOM 717 N N . ALA A 1 93 ? 3.741 -0.838 8.321 1.00 90.75 93 ALA A N 1
ATOM 718 C CA . ALA A 1 93 ? 3.435 -1.082 6.920 1.00 90.75 93 ALA A CA 1
ATOM 719 C C . ALA A 1 93 ? 3.434 0.213 6.102 1.00 90.75 93 ALA A C 1
ATOM 721 O O . ALA A 1 93 ? 4.013 0.222 5.030 1.00 90.75 93 ALA A O 1
ATOM 722 N N . LEU A 1 94 ? 2.859 1.307 6.613 1.00 90.31 94 LEU A N 1
ATOM 723 C CA . LEU A 1 94 ? 2.763 2.578 5.883 1.00 90.31 94 LEU A CA 1
ATOM 724 C C . LEU A 1 94 ? 4.052 3.407 5.911 1.00 90.31 94 LEU A C 1
ATOM 726 O O . LEU A 1 94 ? 4.359 4.082 4.940 1.00 90.31 94 LEU A O 1
ATOM 730 N N . ASN A 1 95 ? 4.847 3.334 6.981 1.00 89.00 95 ASN A N 1
ATOM 731 C CA . ASN A 1 95 ? 6.077 4.128 7.103 1.00 89.00 95 ASN A CA 1
ATOM 732 C C . ASN A 1 95 ? 7.216 3.680 6.157 1.00 89.00 95 ASN A C 1
ATOM 734 O O . ASN A 1 95 ? 8.277 4.300 6.161 1.00 89.00 95 ASN A O 1
ATOM 738 N N . GLY A 1 96 ? 7.062 2.577 5.417 1.00 80.69 96 GLY A 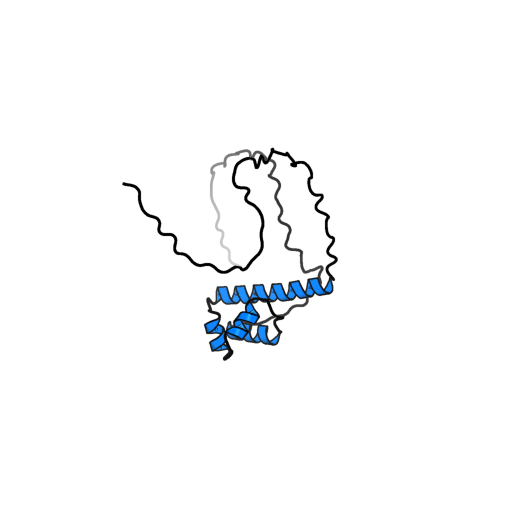N 1
ATOM 739 C CA . GLY A 1 96 ? 8.061 2.108 4.443 1.00 80.69 96 GLY A CA 1
ATOM 740 C C . GLY A 1 96 ? 9.365 1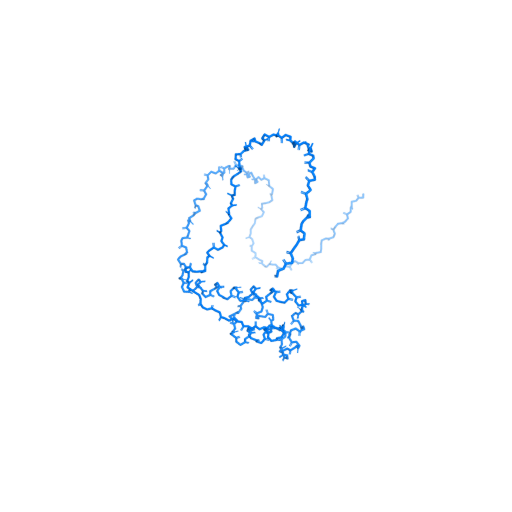.589 5.055 1.00 80.69 96 GLY A C 1
ATOM 741 O O . GLY A 1 96 ? 10.327 1.314 4.343 1.00 80.69 96 GLY A O 1
ATOM 742 N N . THR A 1 97 ? 9.420 1.422 6.380 1.00 76.62 97 THR A N 1
ATOM 743 C CA . THR A 1 97 ? 10.595 0.883 7.085 1.00 76.62 97 THR A CA 1
ATOM 744 C C . THR A 1 97 ? 10.671 -0.641 7.032 1.00 76.62 97 THR A C 1
ATOM 746 O O . THR A 1 97 ? 11.695 -1.227 7.383 1.00 76.62 97 THR A O 1
ATOM 749 N N . SER A 1 98 ? 9.596 -1.301 6.602 1.00 77.94 98 SER A N 1
ATOM 750 C CA . SER A 1 98 ? 9.529 -2.750 6.437 1.00 77.94 98 SER A CA 1
ATOM 751 C C . SER A 1 98 ? 9.105 -3.122 5.029 1.00 77.94 98 SER A C 1
ATOM 753 O O . SER A 1 98 ? 8.357 -2.384 4.398 1.00 77.94 98 SER A O 1
ATOM 755 N N . ASN A 1 99 ? 9.550 -4.291 4.568 1.00 82.31 99 ASN A N 1
ATOM 756 C CA . ASN A 1 99 ? 9.079 -4.856 3.313 1.00 82.31 99 ASN A CA 1
ATOM 757 C C . ASN A 1 99 ? 7.584 -5.177 3.436 1.00 82.31 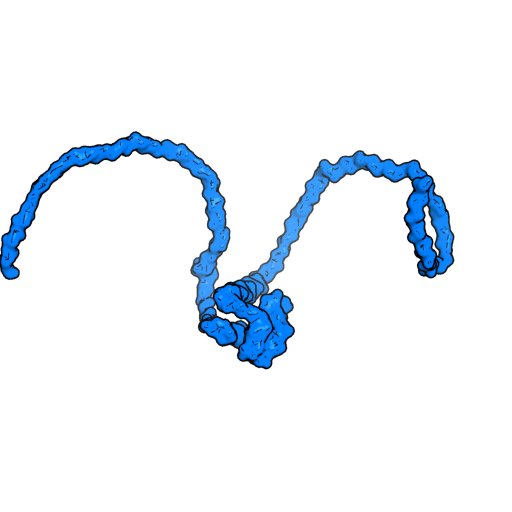99 ASN A C 1
ATOM 759 O O . ASN A 1 99 ? 7.209 -6.086 4.183 1.00 82.31 99 ASN A O 1
ATOM 763 N N . ILE A 1 100 ? 6.748 -4.409 2.744 1.00 88.38 100 ILE A N 1
ATOM 764 C CA . ILE A 1 100 ? 5.314 -4.655 2.697 1.00 88.38 100 ILE A CA 1
ATOM 765 C C . ILE A 1 100 ? 5.057 -5.920 1.870 1.00 88.38 100 ILE A C 1
ATOM 767 O O . ILE A 1 100 ? 5.634 -6.121 0.801 1.00 88.38 100 ILE A O 1
ATOM 771 N N . THR A 1 101 ? 4.232 -6.821 2.395 1.00 91.44 101 THR A N 1
ATOM 772 C CA . THR A 1 101 ? 3.876 -8.048 1.673 1.00 91.44 101 THR A CA 1
ATOM 773 C C . THR A 1 101 ? 2.678 -7.795 0.770 1.00 91.44 101 THR A C 1
ATOM 775 O O . THR A 1 101 ? 1.867 -6.916 1.058 1.00 91.44 101 THR A O 1
ATOM 778 N N . LEU A 1 102 ? 2.519 -8.616 -0.271 1.00 92.88 102 LEU A N 1
ATOM 779 C CA . LEU A 1 102 ? 1.331 -8.576 -1.125 1.00 92.88 102 LEU A CA 1
ATOM 780 C C . LEU A 1 102 ? 0.043 -8.699 -0.299 1.00 92.88 102 LEU A C 1
ATOM 782 O O . LEU A 1 102 ? -0.877 -7.919 -0.494 1.00 92.88 102 LEU A O 1
ATOM 786 N N . LYS A 1 103 ? 0.036 -9.591 0.702 1.00 94.00 103 LYS A N 1
ATOM 787 C CA . LYS A 1 103 ? -1.070 -9.726 1.659 1.00 94.00 103 LYS A CA 1
ATOM 788 C C . LYS A 1 103 ? -1.418 -8.388 2.314 1.00 94.00 103 LYS A C 1
ATOM 790 O O . LYS A 1 103 ? -2.574 -8.000 2.333 1.00 94.00 103 LYS A O 1
ATOM 795 N N . THR A 1 104 ? -0.418 -7.684 2.843 1.00 93.81 104 THR A N 1
ATOM 796 C CA . THR A 1 104 ? -0.629 -6.396 3.517 1.00 93.81 104 THR A CA 1
ATOM 797 C C . THR A 1 104 ? -1.180 -5.340 2.563 1.00 93.81 104 THR A C 1
ATOM 799 O O . THR A 1 104 ? -2.035 -4.562 2.967 1.00 93.81 104 THR A O 1
ATOM 802 N N . ILE A 1 105 ? -0.714 -5.315 1.312 1.00 94.19 105 ILE A N 1
ATOM 803 C CA . ILE A 1 105 ? -1.241 -4.397 0.295 1.00 94.19 105 ILE A CA 1
ATOM 804 C C . ILE A 1 105 ? -2.715 -4.707 0.016 1.00 94.19 105 ILE A C 1
ATOM 806 O O . ILE A 1 105 ? -3.531 -3.792 0.013 1.00 94.19 105 ILE A O 1
ATOM 810 N N . THR A 1 106 ? -3.068 -5.982 -0.165 1.00 95.25 106 THR A N 1
ATOM 811 C CA . THR A 1 106 ? -4.452 -6.403 -0.419 1.00 95.25 106 THR A CA 1
ATOM 812 C C . THR A 1 106 ? -5.371 -6.112 0.767 1.00 95.25 106 THR A C 1
ATOM 814 O O . THR A 1 106 ? -6.459 -5.587 0.565 1.00 95.25 106 THR A O 1
ATOM 817 N N . ASP A 1 107 ? -4.923 -6.379 1.999 1.00 95.44 107 ASP A N 1
ATOM 818 C CA . ASP A 1 107 ? -5.678 -6.045 3.214 1.00 95.44 107 ASP A CA 1
ATOM 819 C C . ASP A 1 107 ? -5.950 -4.528 3.276 1.00 95.44 107 ASP A C 1
ATOM 821 O O . ASP A 1 107 ? -7.072 -4.096 3.529 1.00 95.44 107 ASP A O 1
ATOM 825 N N . LEU A 1 108 ? -4.935 -3.699 2.999 1.00 94.81 108 LEU A N 1
ATOM 826 C CA . LEU A 1 108 ? -5.092 -2.243 2.972 1.00 94.81 108 LEU A CA 1
ATOM 827 C C . LEU A 1 108 ? -6.031 -1.780 1.853 1.00 94.81 108 LEU A C 1
ATOM 829 O O . LEU A 1 108 ? -6.847 -0.903 2.099 1.00 94.81 108 LEU A O 1
ATOM 833 N N . ALA A 1 109 ? -5.942 -2.360 0.656 1.00 95.31 109 ALA A N 1
ATOM 834 C CA . ALA A 1 109 ? -6.837 -2.030 -0.451 1.00 95.31 109 ALA A CA 1
ATOM 835 C C . ALA A 1 109 ? -8.300 -2.346 -0.103 1.00 95.31 109 ALA A C 1
ATOM 837 O O . ALA A 1 109 ? -9.165 -1.491 -0.275 1.00 95.31 109 ALA A O 1
ATOM 838 N N . TRP A 1 110 ? -8.551 -3.513 0.502 1.00 95.94 110 TRP A N 1
ATOM 839 C CA . TRP A 1 110 ? -9.871 -3.893 1.008 1.00 95.94 110 TRP A CA 1
ATOM 840 C C . TRP A 1 110 ? -10.393 -2.908 2.064 1.00 95.94 110 TRP A C 1
ATOM 842 O O . TRP A 1 110 ? -11.536 -2.470 1.987 1.00 95.94 110 TRP A O 1
ATOM 852 N N . ALA A 1 111 ? -9.549 -2.498 3.018 1.00 95.94 111 ALA A N 1
ATOM 853 C CA . ALA A 1 111 ? -9.935 -1.534 4.052 1.00 95.94 111 ALA A CA 1
ATOM 854 C C . ALA A 1 111 ? -10.208 -0.117 3.513 1.00 95.94 111 ALA A C 1
ATOM 856 O O . ALA A 1 111 ? -10.849 0.678 4.197 1.00 95.94 111 ALA A O 1
ATOM 857 N N . LEU A 1 112 ? -9.699 0.207 2.322 1.00 95.62 112 LEU A N 1
ATOM 858 C CA . LEU A 1 112 ? -9.889 1.489 1.641 1.00 95.62 112 LEU A CA 1
ATOM 859 C C . LEU A 1 112 ? -11.003 1.441 0.581 1.00 95.62 112 LEU A C 1
ATOM 861 O O . LEU A 1 112 ? -11.161 2.417 -0.143 1.00 95.62 112 LEU A O 1
ATOM 865 N N . ASP A 1 113 ? -11.734 0.326 0.464 1.00 94.75 113 ASP A N 1
ATOM 866 C CA . ASP A 1 113 ? -12.741 0.093 -0.584 1.00 94.75 113 ASP A CA 1
ATOM 867 C C . ASP A 1 113 ? -12.184 0.294 -2.010 1.00 94.75 113 ASP A C 1
ATOM 869 O O . ASP A 1 113 ? -12.810 0.876 -2.897 1.00 94.75 113 ASP A O 1
ATOM 873 N N . ARG A 1 114 ? -10.945 -0.165 -2.239 1.00 94.94 114 ARG A N 1
ATOM 874 C CA . ARG A 1 114 ? -10.262 -0.092 -3.538 1.00 94.94 114 ARG A CA 1
ATOM 875 C C . ARG A 1 114 ? -9.902 -1.476 -4.055 1.00 94.94 114 ARG A C 1
ATOM 877 O O . ARG A 1 114 ? -9.456 -2.346 -3.311 1.00 94.94 114 ARG A O 1
ATOM 884 N N . GLU A 1 115 ? -9.999 -1.629 -5.370 1.00 94.12 115 GLU A N 1
ATOM 885 C CA . GLU A 1 115 ? -9.516 -2.815 -6.072 1.00 94.12 115 GLU A CA 1
ATOM 886 C C . GLU A 1 115 ? -8.006 -2.714 -6.328 1.00 94.12 115 GLU A C 1
ATOM 888 O O . GLU A 1 115 ? -7.495 -1.669 -6.742 1.00 94.12 115 GLU A O 1
ATOM 893 N N . PHE A 1 116 ? -7.281 -3.809 -6.101 1.00 93.56 116 PHE A N 1
ATOM 894 C CA . PHE A 1 116 ? -5.836 -3.867 -6.294 1.00 93.56 116 PHE A CA 1
ATOM 895 C C . PHE A 1 116 ? -5.478 -4.575 -7.609 1.00 93.56 116 PHE A C 1
ATOM 897 O O . PHE A 1 116 ? -5.649 -5.785 -7.741 1.00 93.56 116 PHE A O 1
ATOM 904 N N . VAL A 1 117 ? -4.929 -3.821 -8.566 1.00 92.94 117 VAL A N 1
ATOM 905 C CA . VAL A 1 117 ? -4.558 -4.310 -9.905 1.00 92.94 117 VAL A CA 1
ATOM 906 C C . VAL A 1 117 ? -3.035 -4.305 -10.072 1.00 92.94 117 VAL A C 1
ATOM 908 O O . VAL A 1 117 ? -2.376 -3.316 -9.749 1.00 92.94 117 VAL A O 1
ATOM 911 N N . ILE A 1 118 ? -2.468 -5.402 -10.591 1.00 90.44 118 ILE A N 1
ATOM 912 C CA . ILE A 1 118 ? -1.047 -5.502 -10.962 1.00 90.44 118 ILE A CA 1
ATOM 913 C C . ILE A 1 118 ? -0.936 -5.744 -12.463 1.00 90.44 118 ILE A C 1
ATOM 915 O O . ILE A 1 118 ? -1.373 -6.786 -12.946 1.00 90.44 118 ILE A O 1
ATOM 919 N N . ASP A 1 119 ? -0.217 -4.854 -13.146 1.00 91.19 119 ASP A N 1
ATOM 920 C CA . ASP A 1 119 ? 0.156 -5.012 -14.550 1.00 91.19 119 ASP A CA 1
ATOM 921 C C . ASP A 1 119 ? 1.677 -5.113 -14.722 1.00 91.19 119 ASP A C 1
ATOM 923 O O . ASP A 1 119 ? 2.455 -4.366 -14.122 1.00 91.19 119 ASP A O 1
ATOM 927 N N . LEU A 1 120 ? 2.116 -6.044 -15.573 1.00 89.69 120 LEU A N 1
ATOM 928 C CA . LEU A 1 120 ? 3.521 -6.225 -15.939 1.00 89.69 120 LEU A CA 1
ATOM 929 C C . LEU A 1 120 ? 3.749 -5.721 -17.362 1.00 89.69 120 LEU A C 1
ATOM 931 O O . LEU A 1 120 ? 3.310 -6.331 -18.333 1.00 89.69 120 LEU A O 1
ATOM 935 N N . VAL A 1 121 ? 4.476 -4.615 -17.475 1.00 89.12 121 VAL A N 1
ATOM 936 C CA . VAL A 1 121 ? 4.670 -3.883 -18.732 1.00 89.12 121 VAL A CA 1
ATOM 937 C C . VAL A 1 121 ? 6.143 -3.920 -19.141 1.00 89.12 121 VAL A C 1
ATOM 939 O O . VAL A 1 121 ? 7.043 -3.996 -18.294 1.00 89.12 121 VAL A O 1
ATOM 942 N N . ARG A 1 122 ? 6.427 -3.874 -20.451 1.00 88.75 122 ARG A N 1
ATOM 943 C CA . ARG A 1 122 ? 7.816 -3.851 -20.928 1.00 88.75 122 ARG A CA 1
ATOM 944 C C . ARG A 1 122 ? 8.488 -2.531 -20.531 1.00 88.75 122 ARG A C 1
ATOM 946 O O . ARG A 1 122 ? 7.875 -1.472 -20.645 1.00 88.75 122 ARG A O 1
ATOM 953 N N . PRO A 1 123 ? 9.779 -2.531 -20.147 1.00 81.75 123 PRO A N 1
ATOM 954 C CA . PRO A 1 123 ? 10.472 -1.299 -19.764 1.00 81.75 123 PRO A CA 1
ATOM 955 C C . PRO A 1 123 ? 10.485 -0.206 -20.843 1.00 81.75 123 PRO A C 1
ATOM 957 O O . PRO A 1 123 ? 10.606 0.961 -20.501 1.00 81.75 123 PRO A O 1
ATOM 960 N N . SER A 1 124 ? 10.376 -0.571 -22.125 1.00 78.12 124 SER A N 1
ATOM 961 C CA . SER A 1 124 ? 10.295 0.372 -23.250 1.00 78.12 124 SER A CA 1
ATOM 962 C C . SER A 1 124 ? 8.966 1.127 -23.329 1.00 78.12 124 SER A C 1
ATOM 964 O O . SER A 1 124 ? 8.907 2.175 -23.960 1.00 78.12 124 SER A O 1
ATOM 966 N N . GLU A 1 125 ? 7.912 0.591 -22.714 1.00 70.94 125 GLU A N 1
ATOM 967 C CA . GLU A 1 125 ? 6.555 1.153 -22.699 1.00 70.94 125 GLU A CA 1
ATOM 968 C C . GLU A 1 125 ? 6.304 1.976 -21.423 1.00 70.94 125 GLU A C 1
ATOM 970 O O . GLU A 1 125 ? 5.494 2.899 -21.423 1.00 70.94 125 GLU A O 1
ATOM 975 N N . PHE A 1 126 ? 7.065 1.709 -20.354 1.00 64.75 126 PHE A N 1
ATOM 976 C CA . PHE A 1 126 ? 7.149 2.547 -19.155 1.00 64.75 126 PHE A CA 1
ATOM 977 C C . PHE A 1 126 ? 7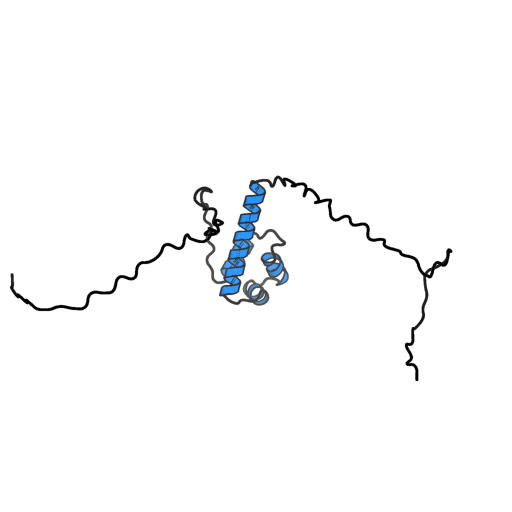.999 3.790 -19.463 1.00 64.75 126 PHE A C 1
ATOM 979 O O . PHE A 1 126 ? 9.184 3.863 -19.131 1.00 64.75 126 PHE A O 1
ATOM 986 N N . GLY A 1 127 ? 7.416 4.755 -20.174 1.00 57.16 127 GLY A N 1
ATOM 987 C CA . GLY A 1 127 ? 8.070 6.023 -20.482 1.00 57.16 127 GLY A CA 1
ATOM 988 C C . GLY A 1 127 ? 8.705 6.644 -19.232 1.00 57.16 127 GLY A C 1
ATOM 989 O O . GLY A 1 127 ? 8.076 6.754 -18.181 1.00 57.16 127 GLY A O 1
ATOM 990 N N . ASN A 1 128 ? 9.971 7.057 -19.336 1.00 52.81 128 ASN A N 1
ATOM 991 C CA . ASN A 1 128 ? 10.617 7.883 -18.320 1.00 52.81 128 ASN A CA 1
ATOM 992 C C . ASN A 1 128 ? 9.896 9.242 -18.270 1.00 52.81 128 ASN A C 1
ATOM 994 O O . ASN A 1 128 ? 10.293 10.189 -18.949 1.00 52.81 128 ASN A O 1
ATOM 998 N N . HIS A 1 129 ? 8.842 9.358 -17.463 1.00 50.47 129 HIS A N 1
ATOM 999 C CA . HIS A 1 129 ? 8.194 10.628 -17.136 1.00 50.47 129 HIS A CA 1
ATOM 1000 C C . HIS A 1 129 ? 9.084 11.428 -16.179 1.00 50.47 129 HIS A C 1
ATOM 1002 O O . HIS A 1 129 ? 8.797 11.568 -15.002 1.00 50.47 129 HIS A O 1
ATOM 1008 N N . ASN A 1 130 ? 10.221 11.890 -16.688 1.00 56.12 130 ASN A N 1
ATOM 1009 C CA . ASN A 1 130 ? 11.059 12.932 -16.104 1.00 56.12 130 ASN A CA 1
ATOM 1010 C C . ASN A 1 130 ? 11.777 13.641 -17.255 1.00 56.12 130 ASN A C 1
ATOM 1012 O O . ASN A 1 130 ? 13.000 13.646 -17.351 1.00 56.12 130 ASN A O 1
ATOM 1016 N N . HIS A 1 131 ? 10.998 14.213 -18.168 1.00 43.03 131 HIS A N 1
ATOM 1017 C CA . HIS A 1 131 ? 11.473 15.311 -18.989 1.00 43.03 131 HIS A CA 1
ATOM 1018 C C . HIS A 1 131 ? 10.698 16.544 -18.547 1.00 43.03 131 HIS A C 1
ATOM 1020 O O . HIS A 1 131 ? 9.643 16.863 -19.091 1.00 43.03 131 HIS A O 1
ATOM 1026 N N . THR A 1 132 ? 11.214 17.242 -17.536 1.00 42.38 132 THR A N 1
ATOM 1027 C CA . THR A 1 132 ? 10.955 18.674 -17.451 1.00 42.38 132 THR A CA 1
ATOM 1028 C C . THR A 1 132 ? 11.564 19.244 -18.726 1.00 42.38 132 THR A C 1
ATOM 1030 O O . THR A 1 132 ? 12.775 19.442 -18.800 1.00 42.38 132 THR A O 1
ATOM 1033 N N . THR A 1 133 ? 10.743 19.457 -19.757 1.00 48.22 133 THR A N 1
ATOM 1034 C CA . THR A 1 133 ? 11.021 20.482 -20.761 1.00 48.22 133 THR A CA 1
ATOM 1035 C C . THR A 1 133 ? 11.157 21.764 -19.953 1.00 48.22 133 THR A C 1
ATOM 1037 O O . THR A 1 133 ? 10.174 22.454 -19.687 1.00 48.22 133 THR A O 1
ATOM 1040 N N . VAL A 1 134 ? 12.368 22.076 -19.498 1.00 50.34 134 VAL A N 1
ATOM 1041 C CA . VAL A 1 134 ? 12.741 23.465 -19.307 1.00 50.34 134 VAL A CA 1
ATOM 1042 C C . VAL A 1 134 ? 12.662 24.019 -20.718 1.00 50.34 134 VAL A C 1
ATOM 1044 O O . VAL A 1 134 ? 13.578 23.849 -21.516 1.00 50.34 134 VAL A O 1
ATOM 1047 N N . THR A 1 135 ? 11.495 24.557 -21.062 1.00 45.84 135 THR A N 1
ATOM 1048 C CA . THR A 1 135 ? 11.330 25.435 -22.208 1.00 45.84 135 THR A CA 1
ATOM 1049 C C . THR A 1 135 ? 12.235 26.618 -21.913 1.00 45.84 135 THR A C 1
ATOM 1051 O O . THR A 1 135 ? 11.853 27.560 -21.221 1.00 45.84 135 THR A O 1
ATOM 1054 N N . SER A 1 136 ? 13.488 26.506 -22.351 1.00 56.84 136 SER A N 1
ATOM 1055 C CA . SER A 1 136 ? 14.408 27.618 -22.513 1.00 56.84 136 SER A CA 1
ATOM 1056 C C . SER A 1 136 ? 13.620 28.704 -23.230 1.00 56.84 136 SER A C 1
ATOM 1058 O O . SER A 1 136 ? 13.056 28.446 -24.295 1.00 56.84 136 SER A O 1
ATOM 1060 N N . GLY A 1 137 ? 13.494 29.855 -22.571 1.00 46.75 137 GLY A N 1
ATOM 1061 C CA . GLY A 1 137 ? 12.596 30.938 -22.944 1.00 46.75 137 GLY A CA 1
ATOM 1062 C C . GLY A 1 137 ? 12.573 31.209 -24.444 1.00 46.75 137 GLY A C 1
ATOM 1063 O O . GLY A 1 137 ? 13.610 31.269 -25.107 1.00 46.75 137 GLY A O 1
ATOM 1064 N N . GLY A 1 138 ? 11.349 31.335 -24.947 1.00 45.41 138 GLY A N 1
ATOM 1065 C CA . GLY A 1 138 ? 11.050 31.536 -26.347 1.00 45.41 138 GLY A CA 1
ATOM 1066 C C . GLY A 1 138 ? 11.734 32.765 -26.934 1.00 45.41 138 GLY A C 1
ATOM 1067 O O . GLY A 1 138 ? 11.859 33.815 -26.303 1.00 45.41 138 GLY A O 1
ATOM 1068 N N . ALA A 1 139 ? 12.104 32.627 -28.203 1.00 44.28 139 ALA A N 1
ATOM 1069 C CA . ALA A 1 139 ? 12.174 33.758 -29.103 1.00 44.28 139 ALA A CA 1
ATOM 1070 C C . ALA A 1 139 ? 10.783 34.411 -29.141 1.00 44.28 139 ALA A C 1
ATOM 1072 O O . ALA A 1 139 ? 9.793 33.773 -29.501 1.00 44.28 139 ALA A O 1
ATOM 1073 N N . ILE A 1 140 ? 10.709 35.672 -28.726 1.00 53.44 140 ILE A N 1
ATOM 1074 C CA . ILE A 1 140 ? 9.520 36.510 -28.860 1.00 53.44 140 ILE A CA 1
ATOM 1075 C C . ILE A 1 140 ? 9.349 36.779 -30.360 1.00 53.44 140 ILE A C 1
ATOM 1077 O O . ILE A 1 140 ? 10.000 37.663 -30.911 1.00 53.44 140 ILE A O 1
ATOM 1081 N N . SER A 1 141 ? 8.519 35.993 -31.047 1.00 48.72 141 SER A N 1
ATOM 1082 C CA . SER A 1 141 ? 8.066 36.335 -32.394 1.00 48.72 141 SER A CA 1
ATOM 1083 C C . SER A 1 141 ? 6.915 37.330 -32.279 1.00 48.72 141 SER A C 1
ATOM 1085 O O . SER A 1 141 ? 5.860 37.006 -31.732 1.00 48.72 141 SER A O 1
ATOM 1087 N N . HIS A 1 142 ? 7.146 38.539 -32.790 1.00 41.78 142 HIS A N 1
ATOM 1088 C CA . HIS A 1 142 ? 6.135 39.548 -33.089 1.00 41.78 142 HIS A CA 1
ATOM 1089 C C . HIS A 1 142 ? 4.855 38.918 -33.657 1.00 41.78 142 HIS A C 1
ATOM 1091 O O . HIS A 1 142 ? 4.888 38.308 -34.723 1.00 41.78 142 HIS A O 1
ATOM 1097 N N . PHE A 1 143 ? 3.729 39.111 -32.971 1.00 46.44 143 PHE A N 1
ATOM 1098 C CA . PHE A 1 143 ? 2.407 38.908 -33.552 1.00 46.44 143 PHE A CA 1
ATOM 1099 C C . PHE A 1 143 ? 1.959 40.249 -34.140 1.00 46.44 143 PHE A C 1
ATOM 1101 O O . PHE A 1 143 ? 1.803 41.229 -33.409 1.00 46.44 143 PHE A O 1
ATOM 1108 N N . GLN A 1 144 ? 1.834 40.304 -35.465 1.00 50.69 144 GLN A N 1
ATOM 1109 C CA . GLN A 1 144 ? 1.240 41.425 -36.184 1.00 50.69 144 GLN A CA 1
ATOM 1110 C C . GLN A 1 144 ? -0.260 41.468 -35.883 1.00 50.69 144 GLN A C 1
ATOM 1112 O O . GLN A 1 144 ? -0.974 40.476 -36.027 1.00 50.69 144 GLN A O 1
ATOM 1117 N N . THR A 1 145 ? -0.712 42.626 -35.417 1.00 52.78 145 THR A N 1
ATOM 1118 C CA . THR A 1 145 ? -2.117 42.946 -35.192 1.00 52.78 145 THR A CA 1
ATOM 1119 C C . THR A 1 145 ? -2.741 43.318 -36.532 1.00 52.78 145 THR A C 1
ATOM 1121 O O . THR A 1 145 ? -2.623 44.467 -36.947 1.00 52.78 145 THR A O 1
ATOM 1124 N N . ASP A 1 146 ? -3.417 42.381 -37.191 1.00 46.72 146 ASP A N 1
ATOM 1125 C CA . ASP A 1 146 ? -4.304 42.713 -38.306 1.00 46.72 146 ASP A CA 1
ATOM 1126 C C . ASP A 1 146 ? -5.761 42.593 -37.852 1.00 46.72 146 ASP A C 1
ATOM 1128 O O . ASP A 1 146 ? -6.217 41.577 -37.324 1.00 46.72 146 ASP A O 1
ATOM 1132 N N . ALA A 1 147 ? -6.454 43.720 -37.982 1.00 62.31 147 ALA A N 1
ATOM 1133 C CA . ALA A 1 147 ? -7.810 43.979 -37.530 1.00 62.31 147 ALA A CA 1
ATOM 1134 C C . ALA A 1 147 ? -8.860 43.037 -38.161 1.00 62.31 147 ALA A C 1
ATOM 1136 O O . ALA A 1 147 ? -8.678 42.566 -39.285 1.00 62.31 147 ALA A O 1
ATOM 1137 N N . PRO A 1 148 ? -10.009 42.807 -37.498 1.00 64.38 148 PRO A N 1
ATOM 1138 C CA . PRO A 1 148 ? -11.107 42.053 -38.093 1.00 64.38 148 PRO A CA 1
ATOM 1139 C C . PRO A 1 148 ? -11.849 42.887 -39.158 1.00 64.38 148 PRO A C 1
ATOM 1141 O O . PRO A 1 148 ? -12.261 44.013 -38.862 1.00 64.38 148 PRO A O 1
ATOM 1144 N N . PRO A 1 149 ? -12.105 42.361 -40.374 1.00 60.59 149 PRO A N 1
ATOM 1145 C CA . PRO A 1 149 ? -13.038 42.994 -41.293 1.00 60.59 149 PRO A CA 1
ATOM 1146 C C . PRO A 1 149 ? -14.482 42.794 -40.814 1.00 60.59 149 PRO A C 1
ATOM 1148 O O . PRO A 1 149 ? -14.974 41.682 -40.620 1.00 60.59 149 PRO A O 1
ATOM 1151 N N . VAL A 1 150 ? -15.154 43.923 -40.630 1.00 59.78 150 VAL A N 1
ATOM 1152 C CA . VAL A 1 150 ? -16.584 44.068 -40.363 1.00 59.78 150 VAL A CA 1
ATOM 1153 C C . VAL A 1 150 ? -17.448 43.612 -41.553 1.00 59.78 150 VAL A C 1
ATOM 1155 O O . VAL A 1 150 ? -17.217 44.010 -42.688 1.00 59.78 150 VAL A O 1
ATOM 1158 N N . SER A 1 151 ? -18.460 42.791 -41.244 1.00 58.59 151 SER A N 1
ATOM 1159 C CA . SER A 1 151 ? -19.816 42.692 -41.830 1.00 58.59 151 SER A CA 1
ATOM 1160 C C . SER A 1 151 ? -20.073 43.164 -43.277 1.00 58.59 151 SER A C 1
ATOM 1162 O O . SER A 1 151 ? -20.077 44.366 -43.537 1.00 58.59 151 SER A O 1
ATOM 1164 N N . ALA A 1 152 ? -20.603 42.266 -44.122 1.00 48.56 152 ALA A N 1
ATOM 1165 C CA . ALA A 1 152 ? -21.619 42.614 -45.131 1.00 48.56 152 ALA A CA 1
ATOM 1166 C C . ALA A 1 152 ? -22.480 41.395 -45.550 1.00 48.56 152 ALA A C 1
ATOM 1168 O O . ALA A 1 152 ? -21.908 40.427 -46.031 1.00 48.56 152 ALA A O 1
ATOM 1169 N N . GLY A 1 153 ? -23.816 41.504 -45.361 1.00 37.97 153 GLY A N 1
ATOM 1170 C CA . GLY A 1 153 ? -24.981 40.891 -46.067 1.00 37.97 153 GLY A CA 1
ATOM 1171 C C . GLY A 1 153 ? -24.958 39.422 -46.541 1.00 37.97 153 GLY A C 1
ATOM 1172 O O . GLY A 1 153 ? -23.927 38.856 -46.836 1.00 37.97 153 GLY A O 1
ATOM 1173 N N . SER A 1 154 ? -26.045 38.690 -46.790 1.00 49.22 154 SER A N 1
ATOM 1174 C CA . SER A 1 154 ? -27.507 38.820 -46.693 1.00 49.22 154 SER A CA 1
ATOM 1175 C C . SER A 1 154 ? -28.070 37.613 -47.477 1.00 49.22 154 SER A C 1
ATOM 1177 O O . SER A 1 154 ? -27.545 37.375 -48.554 1.00 49.22 154 SER A O 1
ATOM 1179 N N . GLN A 1 155 ? -29.127 36.939 -46.978 1.00 50.91 155 GLN A N 1
ATOM 1180 C CA . GLN A 1 155 ? -30.227 36.262 -47.727 1.00 50.91 155 GLN A CA 1
ATOM 1181 C C . GLN A 1 155 ? -29.850 35.248 -48.846 1.00 50.91 155 GLN A C 1
ATOM 1183 O O . GLN A 1 155 ? -29.039 35.514 -49.708 1.00 50.91 155 GLN A O 1
ATOM 1188 N N . THR A 1 156 ? -30.436 34.072 -49.070 1.00 49.41 156 THR A N 1
ATOM 1189 C CA . THR A 1 156 ? -31.768 33.476 -48.890 1.00 49.41 156 THR A CA 1
ATOM 1190 C C . THR A 1 156 ? -31.656 32.034 -49.430 1.00 49.41 156 THR A C 1
ATOM 1192 O O . THR A 1 156 ? -30.811 31.773 -50.284 1.00 49.41 156 THR A O 1
ATOM 1195 N N . ARG A 1 157 ? -32.560 31.130 -49.023 1.00 50.12 157 ARG A N 1
ATOM 1196 C CA . ARG A 1 157 ? -33.472 30.371 -49.916 1.00 50.12 157 ARG A CA 1
ATOM 1197 C C . ARG A 1 157 ? -33.791 28.983 -49.357 1.00 50.12 157 ARG A C 1
ATOM 1199 O O . ARG A 1 157 ? -33.051 28.020 -49.515 1.00 50.12 157 ARG A O 1
ATOM 1206 N N . ILE A 1 158 ? -34.975 28.922 -48.767 1.00 57.09 158 ILE A N 1
ATOM 1207 C CA . ILE A 1 158 ? -35.763 27.720 -48.523 1.00 57.09 158 ILE A CA 1
ATOM 1208 C C . ILE A 1 158 ? -36.165 27.153 -49.895 1.00 57.09 158 ILE A C 1
ATOM 1210 O O . ILE A 1 158 ? -36.628 27.913 -50.752 1.00 57.09 158 ILE A O 1
ATOM 1214 N N . LYS A 1 159 ? -36.006 25.845 -50.109 1.00 57.34 159 LYS A N 1
ATOM 1215 C CA . LYS A 1 159 ? -36.801 25.086 -51.083 1.00 57.34 159 LYS A CA 1
ATOM 1216 C C . LYS A 1 159 ? -37.152 23.719 -50.503 1.00 57.34 159 LYS A C 1
ATOM 1218 O O . LYS A 1 159 ? -36.278 22.891 -50.274 1.00 57.34 159 LYS A O 1
ATOM 1223 N N . GLU A 1 160 ? -38.448 23.551 -50.282 1.00 52.75 160 GLU A N 1
ATOM 1224 C CA . GLU A 1 160 ? -39.168 22.289 -50.142 1.00 52.75 160 GLU A CA 1
ATOM 1225 C C . GLU A 1 160 ? -39.138 21.487 -51.459 1.00 52.75 160 GLU A C 1
ATOM 1227 O O . GLU A 1 160 ? -39.150 22.085 -52.537 1.00 52.75 160 GLU A O 1
ATOM 1232 N N . ALA A 1 161 ? -39.137 20.153 -51.347 1.00 54.06 161 ALA A N 1
ATOM 1233 C CA . ALA A 1 161 ? -39.741 19.141 -52.240 1.00 54.06 161 ALA A CA 1
ATOM 1234 C C . ALA A 1 161 ? -39.291 17.764 -51.699 1.00 54.06 161 ALA A C 1
ATOM 1236 O O . ALA A 1 161 ? -38.096 17.498 -51.650 1.00 54.06 161 ALA A O 1
ATOM 1237 N N . VAL A 1 162 ? -40.134 16.991 -51.006 1.00 58.81 162 VAL A N 1
ATOM 1238 C CA . VAL A 1 162 ? -41.079 15.985 -51.544 1.00 58.81 162 VAL A CA 1
ATOM 1239 C C . VAL A 1 162 ? -40.429 15.038 -52.558 1.00 58.81 162 VAL A C 1
ATOM 1241 O O . VAL A 1 162 ? -40.058 15.456 -53.654 1.00 58.81 162 VAL A O 1
ATOM 1244 N N . GLY A 1 163 ? -40.361 13.764 -52.168 1.00 50.34 163 GLY A N 1
ATOM 1245 C CA . GLY A 1 163 ? -39.928 12.605 -52.946 1.00 50.34 163 GLY A CA 1
ATOM 1246 C C . GLY A 1 163 ? -39.890 11.381 -52.050 1.00 50.34 163 GLY A C 1
ATOM 1247 O O . GLY A 1 163 ? -38.821 11.165 -51.445 1.00 50.34 163 GLY A O 1
#

Foldseek 3Di:
DDDDDDDDDDDDDDDDDDDDDDDDDPPPPDPPPPPCPPPPPPPPPPDDVVVVVVVVVQVVLLVVLVVLCVVLVDDLVQLCVLLVHDSVVSVCLNVSVDDHDPVNSVSSCVSSVHDDDDDDDDPVVVDPPPDPPPVPDDDPDDDDDDDDDDDDDDDDDDDDDDD

Radius of gyration: 36.11 Å; chains: 1; bounding box: 88×58×97 Å